Protein AF-A0A0Q9RH27-F1 (afdb_monomer)

Secondary structure (DSSP, 8-state):
-HHHHHHHHHHHHHHHHHTT-HHHHHHHHHHHHHHHHHHHHHTTSS---HHHHHHHHHHHHHHHHHHHHHHHHHHTTT-S-HHHHHHHHHHHHHHHHHHHHHHHHHHHHHHHHHHHHT-

Solvent-accessible surface area (backbone atoms only — not comparable to full-atom values): 6295 Å² total; per-residue (Å²): 107,43,69,31,37,47,51,29,38,50,53,55,33,50,52,38,35,74,73,70,39,49,70,60,24,55,56,46,47,58,49,44,52,54,45,24,50,50,49,32,60,62,70,67,47,96,74,75,54,74,69,55,50,53,45,63,57,46,51,56,44,52,52,38,21,54,53,38,19,49,53,45,44,64,73,69,74,74,86,68,70,64,64,64,26,44,52,50,4,47,54,50,24,50,53,55,50,51,54,37,50,52,44,16,51,52,47,43,55,52,52,55,52,53,57,58,77,74,108

Radius of gyration: 16.2 Å; Cα contacts (8 Å, |Δi|>4): 85; chains: 1; bounding box: 43×30×40 Å

Sequence (119 aa):
MLVANLVSGALCLLLVAALGAWVLALMGAAYVVVASVFLAAVYGRESLTVRQEALAWATPWLAAVVLWTWVAASLEGGDSSWAPNLWFGVVLASGCYLAWQLLALAARQLMEWTARMRR

Structure (mmCIF, N/CA/C/O backbone):
data_AF-A0A0Q9RH27-F1
#
_entry.id   AF-A0A0Q9RH27-F1
#
loop_
_atom_site.group_PDB
_atom_site.id
_atom_site.type_symbol
_atom_site.label_atom_id
_atom_site.label_alt_id
_atom_site.label_comp_id
_atom_site.label_asym_id
_atom_site.label_entity_id
_atom_site.label_seq_id
_atom_site.pdbx_PDB_ins_code
_atom_site.Cartn_x
_atom_site.Cartn_y
_atom_site.Cartn_z
_atom_site.occupancy
_atom_site.B_iso_or_equiv
_atom_site.auth_seq_id
_atom_site.auth_comp_id
_atom_site.auth_asym_id
_atom_site.auth_atom_id
_atom_site.pdbx_PDB_model_num
ATOM 1 N N . MET A 1 1 ? -12.230 1.158 9.007 1.00 76.56 1 MET A N 1
ATOM 2 C CA . MET A 1 1 ? -11.014 0.747 8.258 1.00 76.56 1 MET A CA 1
ATOM 3 C C . MET A 1 1 ? -11.168 0.920 6.747 1.00 76.56 1 MET A C 1
ATOM 5 O O . MET A 1 1 ? -10.394 1.681 6.179 1.00 76.56 1 MET A O 1
ATOM 9 N N . LEU A 1 2 ? -12.164 0.279 6.117 1.00 88.62 2 LEU A N 1
ATOM 10 C CA . LEU A 1 2 ? -12.311 0.216 4.654 1.00 88.62 2 LEU A CA 1
ATOM 11 C C . LEU A 1 2 ? -12.331 1.586 3.954 1.00 88.62 2 LEU A C 1
ATOM 13 O O . LEU A 1 2 ? -11.482 1.848 3.111 1.00 88.62 2 LEU A O 1
ATOM 17 N N . VAL A 1 3 ? -13.256 2.473 4.340 1.00 89.69 3 VAL A N 1
ATOM 18 C CA . VAL A 1 3 ? -13.449 3.780 3.680 1.00 89.69 3 VAL A CA 1
ATOM 19 C C . VAL A 1 3 ? -12.170 4.616 3.688 1.00 89.69 3 VAL A C 1
ATOM 21 O O . VAL A 1 3 ? -11.765 5.132 2.657 1.00 89.69 3 VAL A O 1
ATOM 24 N N . ALA A 1 4 ? -11.485 4.696 4.829 1.00 88.69 4 ALA A N 1
ATOM 25 C CA . ALA A 1 4 ? -10.245 5.456 4.935 1.00 88.69 4 ALA A CA 1
ATOM 26 C C . ALA A 1 4 ? -9.112 4.891 4.068 1.00 88.69 4 ALA A C 1
ATOM 28 O O . ALA A 1 4 ? -8.370 5.663 3.470 1.00 88.69 4 ALA A O 1
ATOM 29 N N . ASN A 1 5 ? -8.989 3.560 3.982 1.00 90.81 5 ASN A N 1
ATOM 30 C CA . ASN A 1 5 ? -7.994 2.921 3.116 1.00 90.81 5 ASN A CA 1
ATOM 31 C C . ASN A 1 5 ? -8.282 3.214 1.641 1.00 90.81 5 ASN A C 1
ATOM 33 O O . ASN A 1 5 ? -7.367 3.583 0.909 1.00 90.81 5 ASN A O 1
ATOM 37 N N . LEU A 1 6 ? -9.549 3.112 1.228 1.00 93.06 6 LEU A N 1
ATOM 38 C CA . LEU A 1 6 ? -9.967 3.399 -0.143 1.00 93.06 6 LEU A CA 1
ATOM 39 C C . LEU A 1 6 ? -9.763 4.871 -0.505 1.00 93.06 6 LEU A C 1
ATOM 41 O O . LEU A 1 6 ? -9.194 5.153 -1.551 1.00 93.06 6 LEU A O 1
ATOM 45 N N . VAL A 1 7 ? -10.167 5.805 0.361 1.00 92.75 7 VAL A N 1
ATOM 46 C CA . VAL A 1 7 ? -9.994 7.248 0.124 1.00 92.75 7 VAL A CA 1
ATOM 47 C C . VAL A 1 7 ? -8.512 7.611 0.059 1.00 92.75 7 VAL A C 1
ATOM 49 O O . VAL A 1 7 ? -8.085 8.259 -0.890 1.00 92.75 7 VAL A O 1
ATOM 52 N N . SER A 1 8 ? -7.714 7.145 1.022 1.00 91.94 8 SER A N 1
ATOM 53 C CA . SER A 1 8 ? -6.262 7.348 1.027 1.00 91.94 8 SER A CA 1
ATOM 54 C C . SER A 1 8 ? -5.609 6.786 -0.240 1.00 91.94 8 SER A C 1
ATOM 56 O O . SER A 1 8 ? -4.826 7.462 -0.902 1.00 91.94 8 SER A O 1
ATOM 58 N N . GLY A 1 9 ? -5.991 5.568 -0.630 1.00 91.06 9 GLY A N 1
ATOM 59 C CA . GLY A 1 9 ? -5.462 4.920 -1.825 1.00 91.06 9 GLY A CA 1
ATOM 60 C C . GLY A 1 9 ? -5.863 5.658 -3.096 1.00 91.06 9 GLY A C 1
ATOM 61 O O . GLY A 1 9 ? -5.018 5.901 -3.949 1.00 91.06 9 GLY A O 1
ATOM 62 N N . ALA A 1 10 ? -7.117 6.101 -3.197 1.00 93.44 10 ALA A N 1
ATOM 63 C CA . ALA A 1 10 ? -7.588 6.915 -4.311 1.00 93.44 10 ALA A CA 1
ATOM 64 C C . ALA A 1 10 ? -6.811 8.234 -4.423 1.00 93.44 10 ALA A C 1
ATOM 66 O O . ALA A 1 10 ? -6.423 8.603 -5.526 1.00 93.44 10 ALA A O 1
ATOM 67 N N . LEU A 1 11 ? -6.514 8.911 -3.308 1.00 92.44 11 LEU A N 1
ATOM 68 C CA . LEU A 1 11 ? -5.692 10.127 -3.312 1.00 92.44 11 LEU A CA 1
ATOM 69 C C . LEU A 1 11 ? -4.270 9.855 -3.821 1.00 92.44 11 LEU A C 1
ATOM 71 O O . LEU A 1 11 ? -3.776 10.591 -4.676 1.00 92.44 11 LEU A O 1
ATOM 75 N N . CYS A 1 12 ? -3.630 8.777 -3.356 1.00 91.44 12 CYS A N 1
ATOM 76 C CA . CYS A 1 12 ? -2.315 8.375 -3.858 1.00 91.44 12 CYS A CA 1
ATOM 77 C C . CYS A 1 12 ? -2.350 8.059 -5.363 1.00 91.44 12 CYS A C 1
ATOM 79 O O . CYS A 1 12 ? -1.467 8.486 -6.103 1.00 91.44 12 CYS A O 1
ATOM 81 N N . LEU A 1 13 ? -3.374 7.347 -5.837 1.00 92.31 13 LEU A N 1
ATOM 82 C CA . LEU A 1 13 ? -3.503 6.975 -7.249 1.00 92.31 13 LEU A CA 1
ATOM 83 C C . LEU A 1 13 ? -3.852 8.164 -8.144 1.00 92.31 13 LEU A C 1
ATOM 85 O O . LEU A 1 13 ? -3.378 8.223 -9.275 1.00 92.31 13 LEU A O 1
ATOM 89 N N . LEU A 1 14 ? -4.624 9.130 -7.643 1.00 92.56 14 LEU A N 1
ATOM 90 C CA . LEU A 1 14 ? -4.889 10.388 -8.339 1.00 92.56 14 LEU A CA 1
ATOM 91 C C . LEU A 1 14 ? -3.599 11.177 -8.560 1.00 92.56 14 LEU A C 1
ATOM 93 O O . LEU A 1 14 ? -3.400 11.698 -9.653 1.00 92.56 14 LEU A O 1
ATOM 97 N N . LEU A 1 15 ? -2.700 11.213 -7.571 1.00 91.12 15 LEU A N 1
ATOM 98 C CA . LEU A 1 15 ? -1.378 11.817 -7.742 1.00 91.12 15 LEU A CA 1
ATOM 99 C C . LEU A 1 15 ? -0.571 11.088 -8.828 1.00 91.12 15 LEU A C 1
ATOM 101 O O . LEU A 1 15 ? -0.028 11.732 -9.719 1.00 91.12 15 LEU A O 1
ATOM 105 N N . VAL A 1 16 ? -0.536 9.753 -8.799 1.00 90.44 16 VAL A N 1
ATOM 106 C CA . VAL A 1 16 ? 0.163 8.943 -9.817 1.00 90.44 16 VAL A CA 1
ATOM 107 C C . VAL A 1 16 ? -0.411 9.185 -11.220 1.00 90.44 16 VAL A C 1
ATOM 109 O O . VAL A 1 16 ? 0.345 9.365 -12.175 1.00 90.44 16 VAL A O 1
ATOM 112 N N . ALA A 1 17 ? -1.737 9.243 -11.353 1.00 91.69 17 ALA A N 1
ATOM 113 C CA . ALA A 1 17 ? -2.402 9.545 -12.617 1.00 91.69 17 ALA A CA 1
ATOM 114 C C . ALA A 1 17 ? -2.097 10.973 -13.099 1.00 91.69 17 ALA A C 1
ATOM 116 O O . ALA A 1 17 ? -1.793 11.165 -14.274 1.00 91.69 17 ALA A O 1
ATOM 117 N N . ALA A 1 18 ? -2.105 11.960 -12.197 1.00 92.62 18 ALA A N 1
ATOM 118 C CA . ALA A 1 18 ? -1.769 13.350 -12.511 1.00 92.62 18 ALA A CA 1
ATOM 119 C C . ALA A 1 18 ? -0.316 13.520 -12.992 1.00 92.62 18 ALA A C 1
ATOM 121 O O . ALA A 1 18 ? -0.034 14.421 -13.778 1.00 92.62 18 ALA A O 1
ATOM 122 N N . LEU A 1 19 ? 0.590 12.630 -12.576 1.00 92.94 19 LEU A N 1
ATOM 123 C CA . LEU A 1 19 ? 1.971 12.557 -13.067 1.00 92.94 19 LEU A CA 1
ATOM 124 C C . LEU A 1 19 ? 2.103 11.834 -14.425 1.00 92.94 19 LEU A C 1
ATOM 126 O O . LEU A 1 19 ? 3.214 11.628 -14.905 1.00 92.94 19 LEU A O 1
ATOM 130 N N . GLY A 1 20 ? 0.991 11.439 -15.053 1.00 91.69 20 GLY A N 1
ATOM 131 C CA . GLY A 1 20 ? 0.963 10.797 -16.370 1.00 91.69 20 GLY A CA 1
ATOM 132 C C . GLY A 1 20 ? 1.145 9.275 -16.351 1.00 91.69 20 GLY A C 1
ATOM 133 O O . GLY A 1 20 ? 1.224 8.653 -17.410 1.00 91.69 20 GLY A O 1
ATOM 134 N N . ALA A 1 21 ? 1.181 8.645 -15.174 1.00 90.31 21 ALA A N 1
ATOM 135 C CA . ALA A 1 21 ? 1.400 7.208 -15.015 1.00 90.31 21 ALA A CA 1
ATOM 136 C C . ALA A 1 21 ? 0.077 6.417 -14.915 1.00 90.31 21 ALA A C 1
ATOM 138 O O . ALA A 1 21 ? -0.155 5.653 -13.977 1.00 90.31 21 ALA A O 1
ATOM 139 N N . TRP A 1 22 ? -0.811 6.593 -15.896 1.00 90.88 22 TRP A N 1
ATOM 140 C CA . TRP A 1 22 ? -2.190 6.075 -15.879 1.00 90.88 22 TRP A CA 1
ATOM 141 C C . TRP A 1 22 ? -2.278 4.548 -15.741 1.00 90.88 22 TRP A C 1
ATOM 143 O O . TRP A 1 22 ? -3.103 4.040 -14.986 1.00 90.88 22 TRP A O 1
ATOM 153 N N . VAL A 1 23 ? -1.405 3.804 -16.431 1.00 89.19 23 VAL A N 1
ATOM 154 C CA . VAL A 1 23 ? -1.382 2.330 -16.371 1.00 89.19 23 VAL A CA 1
ATOM 155 C C . VAL A 1 23 ? -1.001 1.847 -14.968 1.00 89.19 23 VAL A C 1
ATOM 157 O O . VAL A 1 23 ? -1.656 0.962 -14.420 1.00 89.19 23 VAL A O 1
ATOM 160 N N . LEU A 1 24 ? -0.003 2.484 -14.346 1.00 88.81 24 LEU A N 1
ATOM 161 C CA . LEU A 1 24 ? 0.385 2.199 -12.962 1.00 88.81 24 LEU A CA 1
ATOM 162 C C . LEU A 1 24 ? -0.733 2.564 -11.981 1.00 88.81 24 LEU A C 1
ATOM 164 O O . LEU A 1 24 ? -0.974 1.819 -11.034 1.00 88.81 24 LEU A O 1
ATOM 168 N N . ALA A 1 25 ? -1.459 3.658 -12.227 1.00 90.75 25 ALA A N 1
ATOM 169 C CA . ALA A 1 25 ? -2.617 4.025 -11.419 1.00 90.75 25 ALA A CA 1
ATOM 170 C C . ALA A 1 25 ? -3.742 2.972 -11.506 1.00 90.75 25 ALA A C 1
ATOM 172 O O . ALA A 1 25 ? -4.338 2.631 -10.485 1.00 90.75 25 ALA A O 1
ATOM 173 N N . LEU A 1 26 ? -4.002 2.397 -12.686 1.00 91.94 26 LEU A N 1
ATOM 174 C CA . LEU A 1 26 ? -4.995 1.326 -12.856 1.00 91.94 26 LEU A CA 1
ATOM 175 C C . LEU A 1 26 ? -4.583 0.027 -12.152 1.00 91.94 26 LEU A C 1
ATOM 177 O O . LEU A 1 26 ? -5.389 -0.568 -11.435 1.00 91.94 26 LEU A O 1
ATOM 181 N N . MET A 1 27 ? -3.324 -0.393 -12.300 1.00 90.81 27 MET A N 1
ATOM 182 C CA . MET A 1 27 ? -2.795 -1.555 -11.574 1.00 90.81 27 MET A CA 1
ATOM 183 C C . MET A 1 27 ? -2.856 -1.338 -10.057 1.00 90.81 27 MET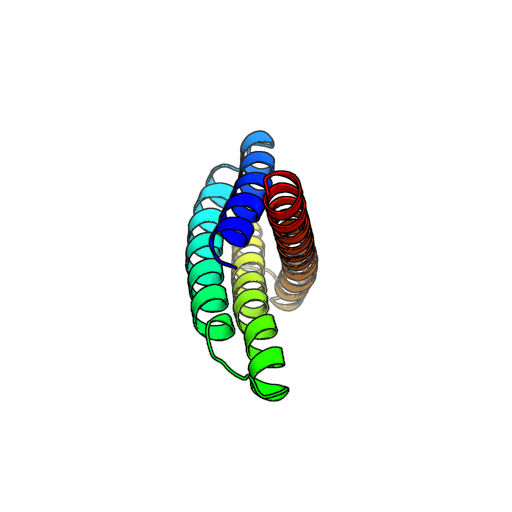 A C 1
ATOM 185 O O . MET A 1 27 ? -3.310 -2.204 -9.305 1.00 90.81 27 MET A O 1
ATOM 189 N N . GLY A 1 28 ? -2.449 -0.149 -9.613 1.00 91.62 28 GLY A N 1
ATOM 190 C CA . GLY A 1 28 ? -2.513 0.260 -8.219 1.00 91.62 28 GLY A CA 1
ATOM 191 C C . GLY A 1 28 ? -3.942 0.292 -7.676 1.00 91.62 28 GLY A C 1
ATOM 192 O O . GLY A 1 28 ? -4.146 -0.071 -6.522 1.00 91.62 28 GLY A O 1
ATOM 193 N N . ALA A 1 29 ? -4.943 0.641 -8.491 1.00 93.56 29 ALA A N 1
ATOM 194 C CA . ALA A 1 29 ? -6.350 0.625 -8.086 1.00 93.56 29 ALA A CA 1
ATOM 195 C C . ALA A 1 29 ? -6.828 -0.783 -7.716 1.00 93.56 29 ALA A C 1
ATOM 197 O O . ALA A 1 29 ? -7.420 -0.966 -6.650 1.00 93.56 29 ALA A O 1
ATOM 198 N N . ALA A 1 30 ?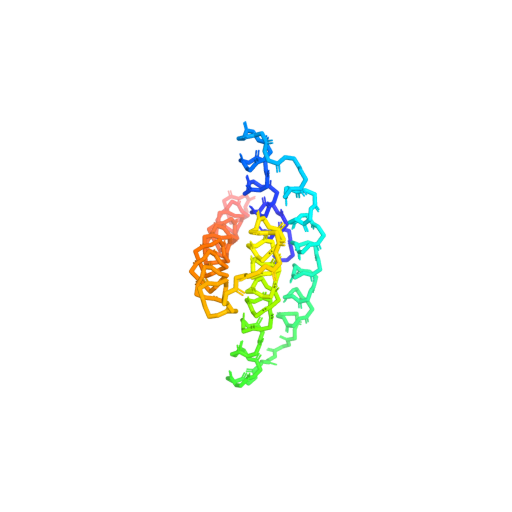 -6.518 -1.786 -8.545 1.00 94.25 30 ALA A N 1
ATOM 199 C CA . ALA A 1 30 ? -6.849 -3.178 -8.244 1.00 94.25 30 ALA A CA 1
ATOM 200 C C . ALA A 1 30 ? -6.185 -3.638 -6.936 1.00 94.25 30 ALA A C 1
ATOM 202 O O . ALA A 1 30 ? -6.851 -4.197 -6.060 1.00 94.25 30 ALA A O 1
ATOM 203 N N . TYR A 1 31 ? -4.897 -3.324 -6.763 1.00 94.56 31 TYR A N 1
ATOM 204 C CA . TYR A 1 31 ? -4.164 -3.607 -5.529 1.00 94.56 31 TYR A CA 1
ATOM 205 C C . TYR A 1 31 ? -4.803 -2.930 -4.303 1.00 94.56 31 TYR A C 1
ATOM 207 O O . TYR A 1 31 ? -5.083 -3.603 -3.310 1.00 94.56 31 TYR A O 1
ATOM 215 N N . VAL A 1 32 ? -5.087 -1.624 -4.374 1.00 95.56 32 VAL A N 1
ATOM 216 C CA . VAL A 1 32 ? -5.684 -0.845 -3.276 1.00 95.56 32 VAL A CA 1
ATOM 217 C C . VAL A 1 32 ? -7.029 -1.426 -2.868 1.00 95.56 32 VAL A C 1
ATOM 219 O O . VAL A 1 32 ? -7.279 -1.567 -1.671 1.00 95.56 32 VAL A O 1
ATOM 222 N N . VAL A 1 33 ? -7.891 -1.789 -3.822 1.00 95.81 33 VAL A N 1
ATOM 223 C CA . VAL A 1 33 ? -9.205 -2.374 -3.521 1.00 95.81 33 VAL A CA 1
ATOM 224 C C . VAL A 1 33 ? -9.044 -3.698 -2.780 1.00 95.81 33 VAL A C 1
ATOM 226 O O . VAL A 1 33 ? -9.584 -3.850 -1.682 1.00 95.81 33 VAL A O 1
ATOM 229 N N . VAL A 1 34 ? -8.259 -4.628 -3.330 1.00 94.62 34 VAL A N 1
ATOM 230 C CA . VAL A 1 34 ? -8.068 -5.962 -2.740 1.00 94.62 34 VAL A CA 1
ATOM 231 C C . VAL A 1 34 ? -7.433 -5.863 -1.352 1.00 94.62 34 VAL A C 1
ATOM 233 O O . VAL A 1 34 ? -7.950 -6.439 -0.393 1.00 94.62 34 VAL A O 1
ATOM 236 N N . ALA A 1 35 ? -6.364 -5.077 -1.206 1.00 94.12 35 ALA A N 1
ATOM 237 C CA . ALA A 1 35 ? -5.686 -4.883 0.072 1.00 94.12 35 ALA A CA 1
ATOM 238 C C . ALA A 1 35 ? -6.579 -4.168 1.101 1.00 94.12 35 ALA A C 1
ATOM 240 O O . ALA A 1 35 ? -6.562 -4.516 2.282 1.00 94.12 35 ALA A O 1
ATOM 241 N N . SER A 1 36 ? -7.411 -3.212 0.674 1.00 94.00 36 SER A N 1
ATOM 242 C CA . SER A 1 36 ? -8.355 -2.527 1.567 1.00 94.00 36 SER A CA 1
ATOM 243 C C . SER A 1 36 ? -9.426 -3.469 2.103 1.00 94.00 36 SER A C 1
ATOM 245 O O . SER A 1 36 ? -9.735 -3.407 3.295 1.00 94.00 36 SER A O 1
ATOM 247 N N . VAL A 1 37 ? -9.976 -4.335 1.245 1.00 95.44 37 VAL A N 1
ATOM 248 C CA . VAL A 1 37 ? -10.958 -5.356 1.637 1.00 95.44 37 VAL A CA 1
ATOM 249 C C . VAL A 1 37 ? -10.321 -6.371 2.581 1.00 95.44 37 VAL A C 1
ATOM 251 O O . VAL A 1 37 ? -10.888 -6.645 3.637 1.00 95.44 37 VAL A O 1
ATOM 254 N N . PHE A 1 38 ? -9.122 -6.861 2.257 1.00 94.88 38 PHE A N 1
ATOM 255 C CA . PHE A 1 38 ? -8.365 -7.768 3.120 1.00 94.88 38 PHE A CA 1
ATOM 256 C C . PHE A 1 38 ? -8.139 -7.170 4.515 1.00 94.88 38 PHE A C 1
ATOM 258 O O . PHE A 1 38 ? -8.518 -7.779 5.515 1.00 94.88 38 PHE A O 1
ATOM 265 N N . LEU A 1 39 ? -7.599 -5.950 4.596 1.00 92.44 39 LEU A N 1
ATOM 266 C CA . LEU A 1 39 ? -7.359 -5.274 5.874 1.00 92.44 39 LEU A CA 1
ATOM 267 C C . LEU A 1 39 ? -8.663 -5.044 6.644 1.00 92.44 39 LEU A C 1
ATOM 269 O O . LEU A 1 39 ? -8.702 -5.248 7.853 1.00 92.44 39 LEU A O 1
ATOM 273 N N . ALA A 1 40 ? -9.741 -4.650 5.963 1.00 92.31 40 ALA A N 1
ATOM 274 C CA . ALA A 1 40 ? -11.039 -4.462 6.603 1.00 92.31 40 ALA A CA 1
ATOM 275 C C . ALA A 1 40 ? -11.604 -5.771 7.175 1.00 92.31 40 ALA A C 1
ATOM 277 O O . ALA A 1 40 ? -12.146 -5.754 8.276 1.00 92.31 40 ALA A O 1
ATOM 278 N N . ALA A 1 41 ? -11.449 -6.889 6.463 1.00 92.56 41 ALA A N 1
ATOM 279 C CA . ALA A 1 41 ? -11.885 -8.201 6.929 1.00 92.56 41 ALA A CA 1
ATOM 280 C C . ALA A 1 41 ? -11.055 -8.689 8.127 1.00 92.56 41 ALA A C 1
ATOM 282 O O . ALA A 1 41 ? -11.612 -9.173 9.110 1.00 92.56 41 ALA A O 1
ATOM 283 N N . VAL A 1 42 ? -9.728 -8.525 8.078 1.00 92.38 42 VAL A N 1
ATOM 284 C CA . VAL A 1 42 ? -8.829 -8.958 9.158 1.00 92.38 42 VAL A CA 1
ATOM 285 C C . VAL A 1 42 ? -9.046 -8.133 10.427 1.00 92.38 42 VAL A C 1
ATOM 287 O O . VAL A 1 42 ? -9.224 -8.705 11.500 1.00 92.38 42 VAL A O 1
ATOM 290 N N . TYR A 1 43 ? -9.099 -6.806 10.306 1.00 89.81 43 TYR A N 1
ATOM 291 C CA . TYR A 1 43 ? -9.308 -5.899 11.439 1.00 89.81 43 TYR A CA 1
ATOM 292 C C . TYR A 1 43 ? -10.774 -5.741 11.860 1.00 89.81 43 TYR A C 1
ATOM 294 O O . TYR A 1 43 ? -11.059 -5.024 12.814 1.00 89.81 43 TYR A O 1
ATOM 302 N N . GLY A 1 44 ? -11.709 -6.394 11.167 1.00 88.56 44 GLY A N 1
ATO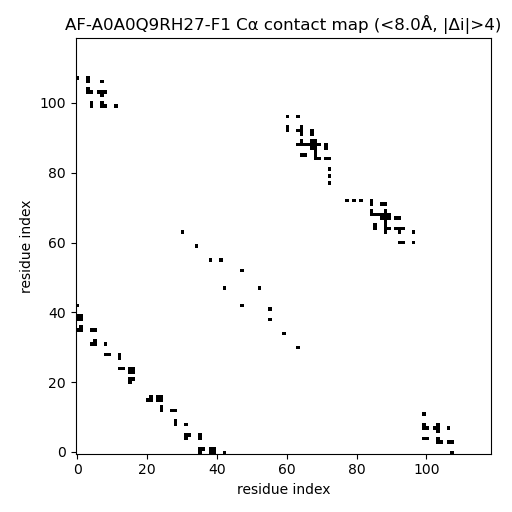M 303 C CA . GLY A 1 44 ? -13.095 -6.533 11.619 1.00 88.56 44 GLY A CA 1
ATOM 304 C C . GLY A 1 44 ? -13.274 -7.600 12.705 1.00 88.56 44 GLY A C 1
ATOM 305 O O . GLY A 1 44 ? -14.357 -7.713 13.270 1.00 88.56 44 GLY A O 1
ATOM 306 N N . ARG A 1 45 ? -12.237 -8.397 12.991 1.00 87.94 45 ARG A N 1
ATOM 307 C CA . ARG A 1 45 ? -12.256 -9.430 14.035 1.00 87.94 45 ARG A CA 1
ATOM 308 C C . ARG A 1 45 ? -12.075 -8.802 15.418 1.00 87.94 45 ARG A C 1
ATOM 310 O O . ARG A 1 45 ? -11.302 -7.863 15.566 1.00 87.94 45 ARG A O 1
ATOM 317 N N . GLU A 1 46 ? -12.724 -9.374 16.433 1.00 85.50 46 GLU A N 1
ATOM 318 C CA . GLU A 1 46 ? -12.691 -8.861 17.817 1.00 85.50 46 GLU A CA 1
ATOM 319 C C . GLU A 1 46 ? -11.288 -8.852 18.439 1.00 85.50 46 GLU A C 1
ATOM 321 O O . GLU A 1 46 ? -10.960 -7.969 19.225 1.00 85.50 46 GLU A O 1
ATOM 326 N N . SER A 1 47 ? -10.445 -9.822 18.080 1.00 90.88 47 SER A N 1
ATOM 327 C CA . SER A 1 47 ? -9.065 -9.896 18.555 1.00 90.88 47 SER A CA 1
ATOM 328 C C . SER A 1 47 ? -8.150 -10.497 17.496 1.00 90.88 47 SER A C 1
ATOM 330 O O . SER A 1 47 ? -8.535 -11.437 16.791 1.00 90.88 47 SER A O 1
ATOM 332 N N . LEU A 1 48 ? -6.926 -9.982 17.424 1.00 90.19 48 LEU A N 1
ATOM 333 C CA . LEU A 1 48 ? -5.848 -10.519 16.606 1.00 90.19 48 LEU A CA 1
ATOM 334 C C . LEU A 1 48 ? -4.668 -10.860 17.511 1.00 90.19 48 LEU A C 1
ATOM 336 O O . LEU A 1 48 ? -4.316 -10.107 18.415 1.00 90.19 48 LEU A O 1
ATOM 340 N N . THR A 1 49 ? -4.040 -12.001 17.255 1.00 94.69 49 THR A N 1
ATOM 341 C CA . THR A 1 49 ? -2.739 -12.308 17.863 1.00 94.69 49 THR A CA 1
ATOM 342 C C . THR A 1 49 ? -1.645 -11.452 17.222 1.00 94.69 49 THR A C 1
ATOM 344 O O . THR A 1 49 ? -1.750 -11.097 16.048 1.00 94.69 49 THR A O 1
ATOM 347 N N . VAL A 1 50 ? -0.539 -11.211 17.937 1.00 94.06 50 VAL A N 1
ATOM 348 C CA . VAL A 1 50 ? 0.623 -10.456 17.415 1.00 94.06 50 VAL A CA 1
ATOM 349 C C . VAL A 1 50 ? 1.116 -11.018 16.075 1.00 94.06 50 VAL A C 1
ATOM 351 O O . VAL A 1 50 ? 1.434 -10.276 15.150 1.00 94.06 50 VAL A O 1
ATOM 354 N N . ARG A 1 51 ? 1.125 -12.350 15.926 1.00 94.06 51 ARG A N 1
ATOM 355 C CA . ARG A 1 51 ? 1.505 -13.009 14.669 1.00 94.06 51 ARG A CA 1
ATOM 356 C C . ARG A 1 51 ? 0.537 -12.686 13.530 1.00 94.06 51 ARG A C 1
ATOM 358 O O . ARG A 1 51 ? 0.976 -12.454 12.408 1.00 94.06 51 ARG A O 1
ATOM 365 N 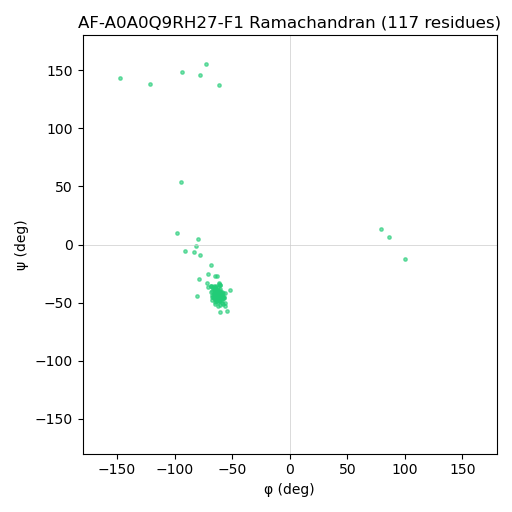N . GLN A 1 52 ? -0.768 -12.707 13.794 1.00 93.12 52 GLN A N 1
ATOM 366 C CA . GLN A 1 52 ? -1.779 -12.380 12.785 1.00 93.12 52 GLN A CA 1
ATOM 367 C C . GLN A 1 52 ? -1.721 -10.907 12.399 1.00 93.12 52 GLN A C 1
ATOM 369 O O . GLN A 1 52 ? -1.880 -10.593 11.225 1.00 93.12 52 GLN A O 1
ATOM 374 N N . GLU A 1 53 ? -1.449 -10.026 13.357 1.00 92.88 53 GLU A N 1
ATOM 375 C CA . GLU A 1 53 ? -1.252 -8.608 13.089 1.00 92.88 53 GLU A CA 1
ATOM 376 C C . GLU A 1 53 ? -0.023 -8.376 12.205 1.00 92.88 53 GLU A C 1
ATOM 378 O O . GLU A 1 53 ? -0.138 -7.747 11.155 1.00 92.88 53 GLU A O 1
ATOM 383 N N . ALA A 1 54 ? 1.123 -8.977 12.536 1.00 94.44 54 ALA A N 1
ATOM 384 C CA . ALA A 1 54 ? 2.317 -8.892 11.696 1.00 94.44 54 ALA A CA 1
ATOM 385 C C . ALA A 1 54 ? 2.048 -9.379 10.259 1.00 94.44 54 ALA A C 1
ATOM 387 O O . ALA A 1 54 ? 2.455 -8.732 9.295 1.00 94.44 54 ALA A O 1
ATOM 388 N N . LEU A 1 55 ? 1.303 -10.478 10.097 1.00 94.75 55 LEU A N 1
ATOM 389 C CA . LEU A 1 55 ? 0.907 -10.989 8.781 1.00 94.75 55 LEU A CA 1
ATOM 390 C C . LEU A 1 55 ? -0.085 -10.073 8.056 1.00 94.75 55 LEU A C 1
ATOM 392 O O . LEU A 1 55 ? -0.001 -9.949 6.834 1.00 94.75 55 LEU A O 1
ATOM 396 N N . ALA A 1 56 ? -0.998 -9.420 8.776 1.00 93.56 56 ALA A N 1
ATOM 397 C CA . ALA A 1 56 ? -1.946 -8.469 8.201 1.00 93.56 56 ALA A CA 1
ATOM 398 C C . ALA A 1 56 ? -1.226 -7.284 7.542 1.00 93.56 56 ALA A C 1
ATOM 400 O O . ALA A 1 56 ? -1.665 -6.806 6.499 1.00 93.56 56 ALA A O 1
ATOM 401 N N . TRP A 1 57 ? -0.097 -6.860 8.115 1.00 93.25 57 TRP A N 1
ATOM 402 C CA . TRP A 1 57 ? 0.768 -5.830 7.540 1.00 93.25 57 TRP A CA 1
ATOM 403 C C . TRP A 1 57 ? 1.688 -6.370 6.445 1.00 93.25 57 TRP A C 1
ATOM 405 O O . TRP A 1 57 ? 1.817 -5.750 5.390 1.00 93.25 57 TRP A O 1
ATOM 415 N N . ALA A 1 58 ? 2.313 -7.526 6.678 1.00 94.94 58 ALA A N 1
ATOM 416 C CA . ALA A 1 58 ? 3.293 -8.092 5.759 1.00 94.94 58 ALA A CA 1
ATOM 417 C C . ALA A 1 58 ? 2.667 -8.560 4.439 1.00 94.94 58 ALA A C 1
ATOM 419 O O . ALA A 1 58 ? 3.287 -8.413 3.394 1.00 94.94 58 ALA A O 1
ATOM 420 N N . THR A 1 59 ? 1.446 -9.099 4.461 1.00 95.38 59 THR A N 1
ATOM 421 C CA . THR A 1 59 ? 0.793 -9.673 3.269 1.00 95.38 59 THR A CA 1
ATOM 422 C C . THR A 1 59 ? 0.597 -8.651 2.138 1.00 95.38 59 THR A C 1
ATOM 424 O O . THR A 1 59 ? 1.118 -8.878 1.044 1.00 95.38 59 THR A O 1
ATOM 427 N N . PRO A 1 60 ? -0.106 -7.519 2.345 1.00 94.62 60 PRO A N 1
ATOM 428 C CA . PRO A 1 60 ? -0.248 -6.502 1.303 1.00 94.62 60 PRO A CA 1
ATOM 429 C C . PRO A 1 60 ? 1.099 -5.869 0.928 1.00 94.62 60 PRO A C 1
ATOM 431 O O . PRO A 1 60 ? 1.343 -5.629 -0.251 1.00 94.62 60 PRO A O 1
ATOM 434 N N . TRP A 1 61 ? 2.011 -5.679 1.888 1.00 96.81 61 TRP A N 1
ATOM 435 C CA . TRP A 1 61 ? 3.356 -5.177 1.597 1.00 96.81 61 TRP A CA 1
ATOM 436 C C . TRP A 1 61 ? 4.133 -6.106 0.652 1.00 96.81 61 TRP A C 1
ATOM 438 O O . TRP A 1 61 ? 4.642 -5.643 -0.364 1.00 96.81 61 TRP A O 1
ATOM 448 N N . LEU A 1 62 ? 4.163 -7.414 0.919 1.00 97.06 62 LEU A N 1
ATOM 449 C CA . LEU A 1 62 ? 4.810 -8.403 0.050 1.00 97.06 62 LEU A CA 1
ATOM 450 C C . LEU A 1 62 ? 4.185 -8.427 -1.348 1.00 97.06 62 LEU A C 1
ATOM 452 O O . LEU A 1 62 ? 4.909 -8.500 -2.338 1.00 97.06 62 LEU A O 1
ATOM 456 N N . ALA A 1 63 ? 2.858 -8.313 -1.448 1.00 95.81 63 ALA A N 1
ATOM 457 C CA . ALA A 1 63 ? 2.186 -8.208 -2.741 1.00 95.81 63 ALA A CA 1
ATOM 458 C C . ALA A 1 63 ? 2.629 -6.952 -3.516 1.00 95.81 63 ALA A C 1
ATOM 460 O O . ALA A 1 63 ? 2.869 -7.029 -4.721 1.00 95.81 63 ALA A O 1
ATOM 461 N N . ALA A 1 64 ? 2.804 -5.818 -2.832 1.00 94.62 64 ALA A N 1
ATOM 462 C CA . ALA A 1 64 ? 3.346 -4.607 -3.442 1.00 94.62 64 ALA A CA 1
ATOM 463 C C . ALA A 1 64 ? 4.812 -4.774 -3.876 1.00 94.62 64 ALA A C 1
ATOM 465 O O . ALA A 1 64 ? 5.165 -4.305 -4.957 1.00 94.62 64 ALA A O 1
ATOM 466 N N . VAL A 1 65 ? 5.650 -5.462 -3.086 1.00 96.56 65 VAL A N 1
ATOM 467 C CA . VAL A 1 65 ? 7.044 -5.777 -3.462 1.00 96.56 65 VAL A CA 1
ATOM 468 C C . VAL A 1 65 ? 7.066 -6.573 -4.761 1.00 96.56 65 VAL A C 1
ATOM 470 O O . VAL A 1 65 ? 7.734 -6.168 -5.707 1.00 96.56 65 VAL A O 1
ATOM 473 N N . VAL A 1 66 ? 6.285 -7.655 -4.841 1.00 94.69 66 VAL A N 1
ATOM 474 C CA . VAL A 1 66 ? 6.193 -8.492 -6.047 1.00 94.69 66 VAL A CA 1
ATOM 475 C C . VAL A 1 66 ? 5.746 -7.670 -7.256 1.00 94.69 66 VAL A C 1
ATOM 477 O O . VAL A 1 66 ? 6.349 -7.777 -8.323 1.00 94.69 66 VAL A O 1
ATOM 480 N N . LEU A 1 67 ? 4.729 -6.819 -7.089 1.00 93.12 67 LEU A N 1
ATOM 481 C CA . LEU A 1 67 ? 4.212 -5.982 -8.169 1.00 93.12 67 LEU A CA 1
ATOM 482 C C . LEU A 1 67 ? 5.267 -4.989 -8.676 1.00 93.12 67 LEU A C 1
ATOM 484 O O . LEU A 1 67 ? 5.478 -4.891 -9.883 1.00 93.12 67 LEU A O 1
ATOM 488 N N . TRP A 1 68 ? 5.973 -4.297 -7.781 1.00 93.25 68 TRP A N 1
ATOM 489 C CA . TRP A 1 68 ? 7.015 -3.345 -8.176 1.00 93.25 68 TRP A CA 1
ATOM 490 C C . TRP A 1 68 ? 8.264 -4.015 -8.747 1.00 93.25 68 TRP A C 1
ATOM 492 O O . TRP A 1 68 ? 8.835 -3.497 -9.704 1.00 93.25 68 TRP A O 1
ATOM 502 N N . THR A 1 69 ? 8.667 -5.173 -8.220 1.00 92.31 69 THR A N 1
ATOM 503 C CA . THR A 1 69 ? 9.754 -5.973 -8.802 1.00 92.31 69 THR A CA 1
ATOM 504 C C . THR A 1 69 ? 9.409 -6.415 -10.219 1.00 92.31 69 THR A C 1
ATOM 506 O O . THR A 1 69 ? 10.253 -6.327 -11.107 1.00 92.31 69 THR A O 1
ATOM 509 N N . TRP A 1 70 ? 8.165 -6.840 -10.454 1.00 90.50 70 TRP A N 1
ATOM 510 C CA . TRP A 1 70 ? 7.700 -7.209 -11.789 1.00 90.50 70 TRP A CA 1
ATOM 511 C C . TRP A 1 70 ? 7.673 -6.013 -12.749 1.00 90.50 70 TRP A C 1
ATOM 513 O O . TRP A 1 70 ? 8.123 -6.135 -13.889 1.00 90.50 70 TRP A O 1
ATOM 523 N N . VAL A 1 71 ? 7.205 -4.847 -12.288 1.00 88.94 71 VAL A N 1
ATOM 524 C CA . VAL A 1 71 ? 7.242 -3.602 -13.074 1.00 88.94 71 VAL A CA 1
ATOM 525 C C . VAL A 1 71 ? 8.681 -3.247 -13.456 1.00 88.94 71 VAL A C 1
ATOM 527 O O . VAL A 1 71 ? 8.940 -2.984 -14.625 1.00 88.94 71 VAL A O 1
ATOM 530 N N . ALA A 1 72 ? 9.619 -3.287 -12.506 1.00 87.81 72 ALA A N 1
ATOM 531 C CA . ALA A 1 72 ? 11.026 -2.973 -12.756 1.00 87.81 72 ALA A CA 1
ATOM 532 C C . ALA A 1 72 ? 11.658 -3.925 -13.781 1.00 87.81 72 ALA A C 1
ATOM 534 O O . ALA A 1 72 ? 12.201 -3.476 -14.789 1.00 87.81 72 ALA A O 1
ATOM 535 N N . ALA A 1 73 ? 11.465 -5.235 -13.595 1.00 87.50 73 ALA A N 1
ATOM 536 C CA . ALA A 1 73 ? 11.966 -6.246 -14.521 1.00 87.50 73 ALA A CA 1
ATOM 537 C C . ALA A 1 73 ? 11.381 -6.088 -15.938 1.00 87.50 73 ALA A C 1
ATOM 539 O O . ALA A 1 73 ? 12.075 -6.308 -16.929 1.00 87.50 73 ALA A O 1
ATOM 540 N N . SER A 1 74 ? 10.115 -5.670 -16.043 1.00 85.56 74 SER A N 1
ATOM 541 C CA . SER A 1 74 ? 9.444 -5.456 -17.332 1.00 85.56 74 SER A CA 1
ATOM 542 C C . SER A 1 74 ? 9.969 -4.230 -18.088 1.00 85.56 74 SER A C 1
ATOM 544 O O . SER A 1 74 ? 9.878 -4.191 -19.313 1.00 85.56 74 SER A O 1
ATOM 546 N N . LEU A 1 75 ? 10.520 -3.235 -17.386 1.00 84.12 75 LEU A N 1
ATOM 547 C CA . LEU A 1 75 ? 11.101 -2.034 -17.998 1.00 84.12 75 LEU A CA 1
ATOM 548 C C . LEU A 1 75 ? 12.508 -2.282 -18.556 1.00 84.12 75 LEU A C 1
ATOM 550 O O . LEU A 1 75 ? 12.895 -1.644 -19.531 1.00 84.12 75 LEU A O 1
ATOM 554 N N . GLU A 1 76 ? 13.264 -3.204 -17.959 1.00 79.44 76 GLU A N 1
ATOM 555 C CA . GLU A 1 76 ? 14.657 -3.486 -18.336 1.00 79.44 76 GLU A CA 1
ATOM 556 C C . GLU A 1 76 ? 14.801 -4.442 -19.536 1.00 79.44 76 GLU A C 1
ATOM 558 O O . GLU A 1 76 ? 15.905 -4.632 -20.037 1.00 79.44 76 GLU A O 1
ATOM 563 N N . GLY A 1 77 ? 13.709 -5.028 -20.038 1.00 69.88 77 GLY A N 1
ATOM 564 C CA . GLY A 1 77 ? 13.733 -5.830 -21.270 1.00 69.88 77 GLY A CA 1
ATOM 565 C C . GLY A 1 77 ? 14.266 -7.265 -21.128 1.00 69.88 77 GLY A C 1
ATOM 566 O O . GLY A 1 77 ? 14.485 -7.918 -22.143 1.00 69.88 77 GLY A O 1
ATOM 567 N N . GLY A 1 78 ? 14.418 -7.784 -19.903 1.00 65.19 78 GLY A N 1
ATOM 568 C CA . GLY A 1 78 ? 14.553 -9.225 -19.628 1.00 65.19 78 GLY A CA 1
ATOM 569 C C . GLY A 1 78 ? 15.964 -9.777 -19.381 1.00 65.19 78 GLY A C 1
ATOM 570 O O . GLY A 1 78 ? 16.064 -10.886 -18.863 1.00 65.19 78 GLY A O 1
ATOM 571 N N . ASP A 1 79 ? 17.030 -9.021 -19.662 1.00 67.06 79 ASP A N 1
ATOM 572 C CA . ASP A 1 79 ? 18.431 -9.480 -19.515 1.00 67.06 79 ASP A CA 1
ATOM 573 C C . ASP A 1 79 ? 19.110 -9.041 -18.199 1.00 67.06 79 ASP A C 1
ATOM 575 O O . ASP A 1 79 ? 20.323 -9.176 -18.014 1.00 67.06 79 ASP A O 1
ATOM 579 N N . SER A 1 80 ? 18.346 -8.497 -17.253 1.00 64.56 80 SER A N 1
ATOM 580 C CA . SER A 1 80 ? 18.886 -7.933 -16.020 1.00 64.56 80 SER A CA 1
ATOM 581 C C . SER A 1 80 ? 18.915 -8.917 -14.852 1.00 64.56 80 SER A C 1
ATOM 583 O O . SER A 1 80 ? 18.071 -9.800 -14.690 1.00 64.56 80 SER A O 1
ATOM 585 N N . SER A 1 81 ? 19.913 -8.753 -13.978 1.00 76.12 81 SER A N 1
ATOM 586 C CA . SER A 1 81 ? 19.988 -9.539 -12.747 1.00 76.12 81 SER A CA 1
ATOM 587 C C . SER A 1 81 ? 18.760 -9.269 -11.864 1.00 76.12 81 SER A C 1
ATOM 589 O O . SER A 1 81 ? 18.345 -8.128 -11.685 1.00 76.12 81 SER A O 1
ATOM 591 N N . TRP A 1 82 ? 18.178 -10.315 -11.277 1.00 83.06 82 TRP A N 1
ATOM 592 C CA . TRP A 1 82 ? 16.947 -10.221 -10.476 1.00 83.06 82 TRP A CA 1
ATOM 593 C C . TRP A 1 82 ? 17.100 -9.390 -9.185 1.00 83.06 82 TRP A C 1
ATOM 595 O O . TRP A 1 82 ? 16.134 -8.810 -8.693 1.00 83.06 82 TRP A O 1
ATOM 605 N N . ALA A 1 83 ? 18.314 -9.326 -8.631 1.00 87.94 83 ALA A N 1
ATOM 606 C CA . ALA A 1 83 ? 18.613 -8.666 -7.363 1.00 87.94 83 ALA A CA 1
ATOM 607 C C . ALA A 1 83 ? 18.329 -7.143 -7.348 1.00 87.94 83 ALA A C 1
ATOM 609 O O . ALA A 1 83 ? 17.643 -6.696 -6.428 1.00 87.94 83 ALA A O 1
ATOM 610 N N . PRO A 1 84 ? 18.780 -6.325 -8.323 1.00 88.25 84 PRO A N 1
ATOM 611 C CA . PR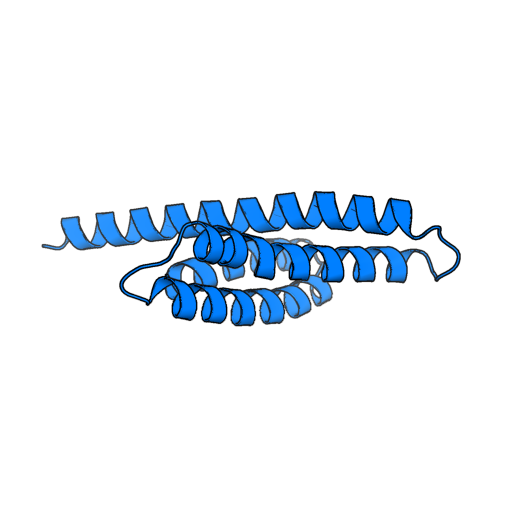O A 1 84 ? 18.436 -4.903 -8.396 1.00 88.25 84 PRO A CA 1
ATOM 612 C C . PRO A 1 84 ? 16.934 -4.656 -8.586 1.00 88.25 84 PRO A C 1
ATOM 614 O O . PRO A 1 84 ? 16.393 -3.752 -7.954 1.00 88.25 84 PRO A O 1
ATOM 617 N N . ASN A 1 85 ? 16.235 -5.494 -9.357 1.00 89.56 85 ASN A N 1
ATOM 618 C CA . ASN A 1 85 ? 14.777 -5.407 -9.500 1.00 89.56 85 ASN A CA 1
ATOM 619 C C . ASN A 1 85 ? 14.043 -5.704 -8.191 1.00 89.56 85 ASN A C 1
ATOM 621 O O . ASN A 1 85 ? 13.061 -5.038 -7.847 1.00 89.56 85 ASN A O 1
ATOM 625 N N . LEU A 1 86 ? 14.531 -6.681 -7.422 1.00 91.75 86 LEU A N 1
ATOM 626 C CA . LEU A 1 86 ? 14.008 -6.940 -6.087 1.00 91.75 86 LEU A CA 1
ATOM 627 C C . LEU A 1 86 ? 14.283 -5.764 -5.147 1.00 91.75 86 LEU A C 1
ATOM 629 O O . LEU A 1 86 ? 13.370 -5.318 -4.459 1.00 91.75 86 LEU A O 1
ATOM 633 N N . TRP A 1 87 ? 15.508 -5.236 -5.137 1.00 92.38 87 TRP A N 1
ATOM 634 C CA . TRP A 1 87 ? 15.872 -4.072 -4.327 1.00 92.38 87 TRP A CA 1
ATOM 635 C C . TRP A 1 87 ? 14.966 -2.873 -4.622 1.00 92.38 87 TRP A C 1
ATOM 637 O O . TRP A 1 87 ? 14.375 -2.298 -3.707 1.00 92.38 87 TRP A O 1
ATOM 647 N N . PHE A 1 88 ? 14.797 -2.543 -5.903 1.00 91.00 88 PHE A N 1
ATOM 648 C CA . PHE A 1 88 ? 13.904 -1.480 -6.348 1.00 91.00 88 PHE A CA 1
ATOM 649 C C . PHE A 1 88 ? 12.460 -1.731 -5.900 1.00 91.00 88 PHE A C 1
ATOM 651 O O . PHE A 1 88 ? 11.820 -0.838 -5.339 1.00 91.00 88 PHE A O 1
ATOM 658 N N . GLY A 1 89 ? 11.975 -2.965 -6.072 1.00 92.38 89 GLY A N 1
ATOM 659 C CA . GLY A 1 89 ? 10.650 -3.375 -5.623 1.00 92.38 89 GLY A CA 1
ATOM 660 C C . GLY A 1 89 ? 10.449 -3.200 -4.122 1.00 92.38 89 GLY A C 1
ATOM 661 O O . GLY A 1 89 ? 9.443 -2.633 -3.705 1.00 92.38 89 GLY A O 1
ATOM 662 N N . VAL A 1 90 ? 11.423 -3.602 -3.305 1.00 95.62 90 VAL A N 1
ATOM 663 C CA . VAL A 1 90 ? 11.380 -3.444 -1.844 1.00 95.62 90 VAL A CA 1
ATOM 664 C C . VAL A 1 90 ? 11.342 -1.972 -1.442 1.00 95.62 90 VAL A C 1
ATOM 666 O O . VAL A 1 90 ? 10.509 -1.595 -0.613 1.00 95.62 90 VAL A O 1
ATOM 669 N N . VAL A 1 91 ? 12.204 -1.135 -2.023 1.00 95.31 91 VAL A N 1
ATOM 670 C CA . VAL A 1 91 ? 12.292 0.292 -1.676 1.00 95.31 91 VAL A CA 1
ATOM 671 C C . VAL A 1 91 ? 11.000 1.023 -2.042 1.00 95.31 91 VAL A C 1
ATOM 673 O O . VAL A 1 91 ? 10.402 1.674 -1.179 1.00 95.31 91 VAL A O 1
ATOM 676 N N . LEU A 1 92 ? 10.525 0.879 -3.284 1.00 93.19 92 LEU A N 1
ATOM 677 C CA . LEU A 1 92 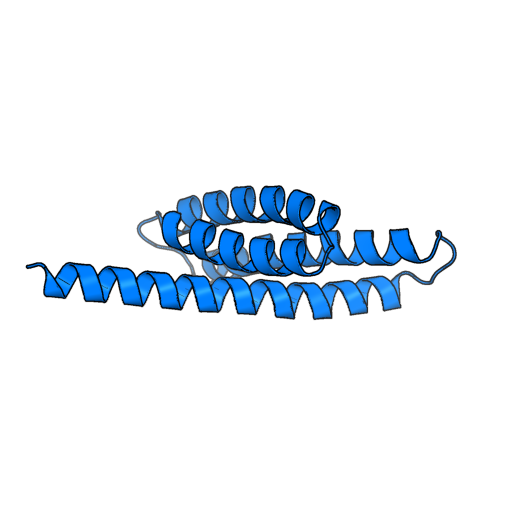? 9.299 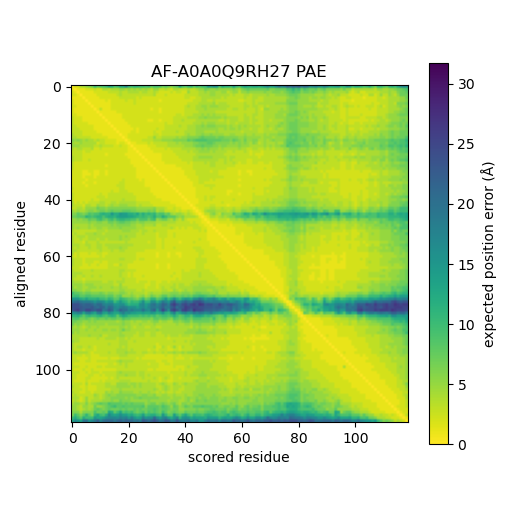1.549 -3.722 1.00 93.19 92 LEU A CA 1
ATOM 678 C C . LEU A 1 92 ? 8.059 1.015 -3.015 1.00 93.19 92 LEU A C 1
ATOM 680 O O . LEU A 1 92 ? 7.252 1.811 -2.533 1.00 93.19 92 LEU A O 1
ATOM 684 N N . ALA A 1 93 ? 7.913 -0.307 -2.898 1.00 93.31 93 ALA A N 1
ATOM 685 C CA . ALA A 1 93 ? 6.768 -0.888 -2.208 1.00 93.31 93 ALA A CA 1
ATOM 686 C C . ALA A 1 93 ? 6.694 -0.407 -0.760 1.00 93.31 93 ALA A C 1
ATOM 688 O O . ALA A 1 93 ? 5.619 -0.026 -0.307 1.00 93.31 93 ALA A O 1
ATOM 689 N N . SER A 1 94 ? 7.825 -0.366 -0.050 1.00 94.50 94 SER A N 1
ATOM 690 C CA . SER A 1 94 ? 7.862 0.103 1.337 1.00 94.50 94 SER A CA 1
ATOM 691 C C . SER A 1 94 ? 7.458 1.571 1.446 1.00 94.50 94 SER A C 1
ATOM 693 O O . SER A 1 94 ? 6.587 1.900 2.250 1.00 94.50 94 SER A O 1
ATOM 695 N N . GLY A 1 95 ? 8.023 2.443 0.604 1.00 92.56 95 GLY A N 1
ATOM 696 C CA . GLY A 1 95 ? 7.683 3.868 0.597 1.00 92.56 95 GLY A CA 1
ATOM 697 C C . GLY A 1 95 ? 6.205 4.117 0.292 1.00 92.56 95 GLY A C 1
ATOM 698 O O . GLY A 1 95 ? 5.511 4.779 1.067 1.00 92.56 95 GLY A O 1
ATOM 699 N N . CYS A 1 96 ? 5.696 3.534 -0.796 1.00 91.75 96 CYS A N 1
ATOM 700 C CA . CYS A 1 96 ? 4.301 3.694 -1.205 1.00 91.75 96 CYS A CA 1
ATOM 701 C C . CYS A 1 96 ? 3.325 3.093 -0.187 1.00 91.75 96 CYS A C 1
ATOM 703 O O . CYS A 1 96 ? 2.313 3.715 0.139 1.00 91.75 96 CYS A O 1
ATOM 705 N N . TYR A 1 97 ? 3.619 1.897 0.330 1.00 92.69 97 TYR A N 1
ATOM 706 C CA . TYR A 1 97 ? 2.744 1.215 1.278 1.00 92.69 97 TYR A CA 1
ATOM 707 C C . TYR A 1 97 ? 2.654 1.969 2.607 1.00 92.69 97 TYR A C 1
ATOM 709 O O . TYR A 1 97 ? 1.550 2.197 3.101 1.00 92.69 97 TYR A O 1
ATOM 717 N N . LEU A 1 98 ? 3.785 2.418 3.159 1.00 93.12 98 LEU A N 1
ATOM 718 C CA . LEU A 1 98 ? 3.790 3.191 4.402 1.00 93.12 98 LEU A CA 1
ATOM 719 C C . LEU A 1 98 ? 3.094 4.541 4.231 1.00 93.12 98 LEU A C 1
ATOM 721 O O . LEU A 1 98 ? 2.261 4.893 5.066 1.00 93.12 98 LEU A O 1
ATOM 725 N N . ALA A 1 99 ? 3.364 5.266 3.141 1.00 91.88 99 ALA A N 1
ATOM 726 C CA . ALA A 1 99 ? 2.685 6.530 2.855 1.00 91.88 99 ALA A CA 1
ATOM 727 C C . ALA A 1 99 ? 1.159 6.346 2.788 1.00 91.88 99 ALA A C 1
ATOM 729 O O . ALA A 1 99 ? 0.410 7.097 3.419 1.00 91.88 99 ALA A O 1
ATOM 730 N N . TRP A 1 100 ? 0.700 5.301 2.094 1.00 93.38 100 TRP A N 1
ATOM 731 C CA . TRP A 1 100 ? -0.718 4.973 1.989 1.00 93.38 100 TRP A CA 1
ATOM 732 C C . TRP A 1 100 ? -1.353 4.645 3.351 1.00 93.38 100 TRP A C 1
ATOM 734 O O . TRP A 1 100 ? -2.419 5.179 3.680 1.00 93.38 100 TRP A O 1
ATOM 744 N N . GLN A 1 101 ? -0.703 3.807 4.167 1.00 93.56 101 GLN A N 1
ATOM 745 C CA . GLN A 1 101 ? -1.223 3.420 5.484 1.00 93.56 101 GLN A CA 1
ATOM 746 C C . GLN A 1 101 ? -1.237 4.594 6.471 1.00 93.56 101 GLN A C 1
ATOM 748 O O . GLN A 1 101 ? -2.222 4.774 7.189 1.00 93.56 101 GLN A O 1
ATOM 753 N N . LEU A 1 102 ? -0.205 5.442 6.474 1.00 93.06 102 LEU A N 1
ATOM 754 C CA . LEU A 1 102 ? -0.164 6.649 7.306 1.00 93.06 102 LEU A CA 1
ATOM 755 C C . LEU A 1 102 ? -1.288 7.623 6.941 1.00 93.06 102 LEU A C 1
ATOM 757 O O . LEU A 1 102 ? -1.996 8.113 7.823 1.00 93.06 102 LEU A O 1
ATOM 761 N N . LEU A 1 103 ? -1.510 7.852 5.645 1.00 90.50 103 LEU A N 1
ATOM 762 C CA . LEU A 1 103 ? -2.603 8.700 5.176 1.00 90.50 103 LEU A CA 1
ATOM 763 C C . LEU A 1 103 ? -3.974 8.093 5.520 1.00 90.50 103 LEU A C 1
ATOM 765 O O . LEU A 1 103 ? -4.891 8.812 5.922 1.00 90.50 103 LEU A O 1
ATOM 769 N N . ALA A 1 104 ? -4.112 6.766 5.459 1.00 90.94 104 ALA A N 1
ATOM 770 C CA . ALA A 1 104 ? -5.339 6.090 5.867 1.00 90.94 104 ALA A CA 1
ATOM 771 C C . ALA A 1 104 ? -5.600 6.214 7.378 1.00 90.94 104 ALA A C 1
ATOM 773 O O . ALA A 1 104 ? -6.750 6.382 7.785 1.00 90.94 104 ALA A O 1
ATOM 774 N N . LEU A 1 105 ? -4.561 6.167 8.217 1.00 91.25 105 LEU A N 1
ATOM 775 C CA . LEU A 1 105 ? -4.679 6.423 9.656 1.00 91.25 105 LEU A CA 1
ATOM 776 C C . LEU A 1 105 ? -5.090 7.873 9.932 1.00 91.25 105 LEU A C 1
ATOM 778 O O . LEU A 1 105 ? -6.034 8.097 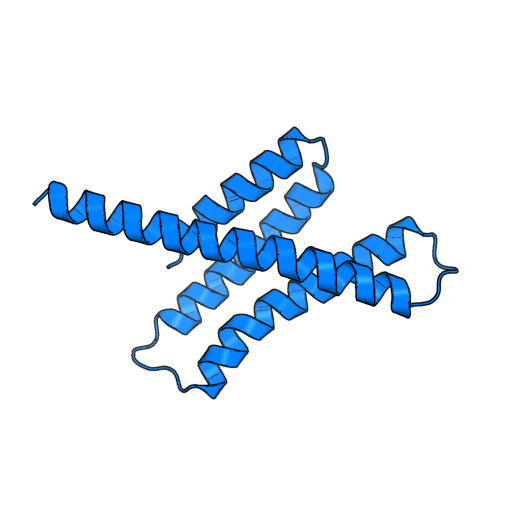10.691 1.00 91.25 105 LEU A O 1
ATOM 782 N N . ALA A 1 106 ? -4.458 8.842 9.266 1.00 91.06 106 ALA A N 1
ATOM 783 C CA . ALA A 1 106 ? -4.815 10.255 9.383 1.00 91.06 106 ALA A CA 1
ATOM 784 C C . ALA A 1 106 ? -6.279 10.511 8.981 1.00 91.06 106 ALA A C 1
ATOM 786 O O . ALA A 1 106 ? -7.019 11.174 9.708 1.00 91.06 106 ALA A O 1
ATOM 787 N N . ALA A 1 107 ? -6.736 9.911 7.876 1.00 89.31 107 ALA A N 1
ATOM 788 C CA . ALA A 1 107 ? -8.123 10.014 7.429 1.00 89.31 10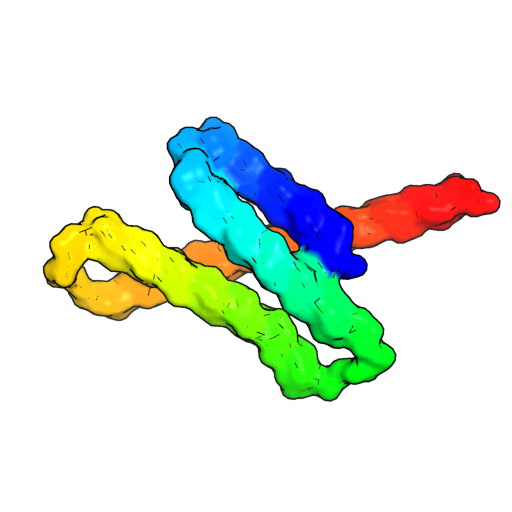7 ALA A CA 1
ATOM 789 C C . ALA A 1 107 ? -9.118 9.450 8.459 1.00 89.31 107 ALA A C 1
ATOM 791 O O . ALA A 1 107 ? -10.184 10.027 8.666 1.00 89.31 107 ALA A O 1
ATOM 792 N N . ARG A 1 108 ? -8.782 8.347 9.145 1.00 89.31 108 ARG A N 1
ATOM 793 C CA . ARG A 1 108 ? -9.629 7.794 10.223 1.00 89.31 108 ARG A CA 1
ATOM 794 C C . ARG A 1 108 ? -9.727 8.740 11.403 1.00 89.31 108 ARG A C 1
ATOM 796 O O . ARG A 1 108 ? -10.837 9.039 11.830 1.00 89.31 108 ARG A O 1
ATOM 803 N N . GLN A 1 109 ? -8.586 9.238 11.874 1.00 89.62 109 GLN A N 1
ATOM 804 C CA . GLN A 1 109 ? -8.535 10.179 12.991 1.00 89.62 109 GLN A CA 1
ATOM 805 C C . GLN A 1 109 ? -9.363 11.436 12.693 1.00 89.62 109 GLN A C 1
ATOM 807 O O . GLN A 1 109 ? -10.141 11.885 13.535 1.00 89.62 109 GLN A O 1
ATOM 812 N N . LEU A 1 110 ? -9.279 11.950 11.463 1.00 90.12 110 LEU A N 1
ATOM 813 C CA . LEU A 1 110 ? -10.070 13.096 11.021 1.00 90.12 110 LEU A CA 1
ATOM 814 C C . LEU A 1 110 ? -11.581 12.804 11.008 1.00 90.12 110 LEU A C 1
ATOM 816 O O . LEU A 1 110 ? -12.374 13.631 11.467 1.00 90.12 110 LEU A O 1
ATOM 820 N N . MET A 1 111 ? -11.995 11.636 10.507 1.00 89.12 111 MET A N 1
ATOM 821 C CA . MET A 1 111 ? -13.407 11.233 10.506 1.00 89.12 111 MET A CA 1
ATOM 822 C C . MET A 1 111 ? -13.955 11.063 11.928 1.00 89.12 111 MET A C 1
ATOM 824 O O . MET A 1 111 ? -15.046 11.547 12.223 1.00 89.12 111 MET A O 1
ATOM 828 N N . GLU A 1 112 ? -13.199 10.424 12.821 1.00 91.06 112 GLU A N 1
ATOM 829 C CA . GLU A 1 112 ? -13.577 10.241 14.228 1.00 91.06 112 GLU A CA 1
ATOM 830 C C . GLU A 1 112 ? -13.664 11.571 14.982 1.00 91.06 112 GLU A C 1
ATOM 832 O O . GLU A 1 112 ? -14.585 11.792 15.772 1.00 91.06 112 GLU A O 1
ATOM 837 N N . TRP A 1 113 ? -12.724 12.484 14.736 1.00 91.50 113 TRP A N 1
ATOM 838 C CA . TRP A 1 113 ? -12.774 13.838 15.281 1.00 91.50 113 TRP A CA 1
ATOM 839 C C . TRP A 1 113 ? -14.020 14.591 14.800 1.00 91.50 113 TRP A C 1
ATOM 841 O O . TRP A 1 113 ? -14.776 15.119 15.614 1.00 91.50 113 TRP A O 1
ATOM 851 N N . THR A 1 114 ? -14.304 14.546 13.497 1.00 90.31 114 THR A N 1
ATOM 852 C CA . THR A 1 114 ? -15.483 15.199 12.907 1.00 90.31 114 THR A CA 1
ATOM 853 C C . THR A 1 114 ? -16.795 14.615 13.441 1.00 90.31 114 THR A C 1
ATOM 855 O O . THR A 1 114 ? -17.745 15.354 13.693 1.00 90.31 114 THR A O 1
ATOM 858 N N . ALA A 1 115 ? -16.863 13.297 13.646 1.00 90.19 115 ALA A N 1
ATOM 859 C CA . ALA A 1 115 ? -18.039 12.630 14.203 1.00 90.19 115 ALA A CA 1
ATOM 860 C C . ALA A 1 115 ? -18.316 13.040 15.659 1.00 90.19 115 ALA A C 1
ATOM 862 O O . ALA A 1 115 ? -19.479 13.161 16.039 1.00 90.19 115 ALA A O 1
ATOM 863 N N . ARG A 1 116 ? -17.267 13.280 16.459 1.00 91.81 116 ARG A N 1
ATOM 864 C CA . ARG A 1 116 ? -17.397 13.790 17.834 1.00 91.81 116 ARG A CA 1
ATOM 865 C C . ARG A 1 116 ? -17.906 15.227 17.876 1.00 91.81 116 ARG A C 1
ATOM 867 O O . ARG A 1 116 ? -18.761 15.517 18.694 1.00 91.81 116 ARG A O 1
ATOM 874 N N . MET A 1 117 ? -17.437 16.090 16.976 1.00 89.94 117 MET A N 1
ATOM 875 C CA . MET A 1 117 ? -17.853 17.502 16.914 1.00 89.94 117 MET A CA 1
ATOM 876 C C . MET A 1 117 ? -19.314 17.704 16.478 1.00 89.94 117 MET A C 1
ATOM 878 O O . MET A 1 117 ? -19.858 18.789 16.649 1.00 89.94 117 MET A O 1
ATOM 882 N N . ARG A 1 118 ? -19.938 16.691 15.864 1.00 83.69 118 ARG A N 1
ATOM 883 C CA . ARG A 1 118 ? -21.343 16.728 15.418 1.00 83.69 118 ARG A CA 1
ATOM 884 C C . ARG A 1 118 ? -22.341 16.214 16.464 1.00 83.69 118 ARG A C 1
ATOM 886 O O . ARG A 1 118 ? -23.536 16.234 16.181 1.00 83.69 118 ARG A O 1
ATOM 893 N N . ARG A 1 119 ? -21.864 15.692 17.595 1.00 65.31 119 ARG A N 1
ATOM 894 C CA . ARG A 1 119 ? -22.689 15.240 18.724 1.00 65.31 119 ARG A CA 1
ATOM 895 C C . ARG A 1 119 ? -22.751 16.326 19.781 1.00 65.31 119 ARG A C 1
ATOM 897 O O . ARG A 1 119 ? -23.825 16.426 20.404 1.00 65.31 119 ARG A O 1
#

pLDDT: mean 90.38, std 6.11, range [64.56, 97.06]

Mean predicted aligned error: 4.59 Å

Foldseek 3Di:
DQVLLLVLLLVVLVVCVVVVNPVVSVVSNVLSNVLSVLLCVLVVDPDDDPVSVVCNLVVSLVVQLVVQLVVQCVVVPNPDDSVVSSVRSNVVSVVSSVSSVVSSVVSVVVVVVVVVVVD

Nearest PDB structures (foldseek):
  9cu8-assembly1_A  TM=3.553E-01  e=9.884E+00  synthetic construct